Protein AF-A0A972TLA1-F1 (afdb_monomer)

pLDDT: mean 93.8, std 3.76, range [75.44, 97.88]

Nearest PDB structures (foldseek):
  2cu2-assembly1_A-2  TM=9.442E-01  e=6.561E-04  Thermus thermophilus HB8
  2x5s-assembly1_A  TM=8.753E-01  e=2.315E-02  Thermotoga maritima MSB8

Radius of gyration: 12.08 Å; Cα contacts (8 Å, |Δi|>4): 83; chains: 1; bounding box: 20×22×35 Å

Mean predicted aligned error: 2.76 Å

Structure (mmCIF, N/CA/C/O backbone):
data_AF-A0A972TLA1-F1
#
_entry.id   AF-A0A972TLA1-F1
#
loop_
_atom_site.group_PDB
_atom_site.id
_atom_site.type_symbol
_atom_site.label_atom_id
_atom_site.label_alt_id
_atom_site.label_comp_id
_atom_site.label_asym_id
_atom_site.label_entity_id
_atom_site.label_seq_id
_atom_site.pdbx_PDB_ins_code
_atom_site.Cartn_x
_atom_site.Cartn_y
_atom_site.Cartn_z
_atom_site.occupancy
_atom_site.B_iso_or_equiv
_atom_site.auth_seq_id
_atom_site.auth_comp_id
_atom_site.auth_asym_id
_atom_site.auth_atom_id
_atom_site.pdbx_PDB_model_num
ATOM 1 N N . MET A 1 1 ? -1.762 7.099 19.606 1.00 87.62 1 MET A N 1
ATOM 2 C CA . MET A 1 1 ? -0.654 6.235 19.127 1.00 87.62 1 MET A CA 1
ATOM 3 C C . MET A 1 1 ? -0.552 6.468 17.634 1.00 87.62 1 MET A C 1
ATOM 5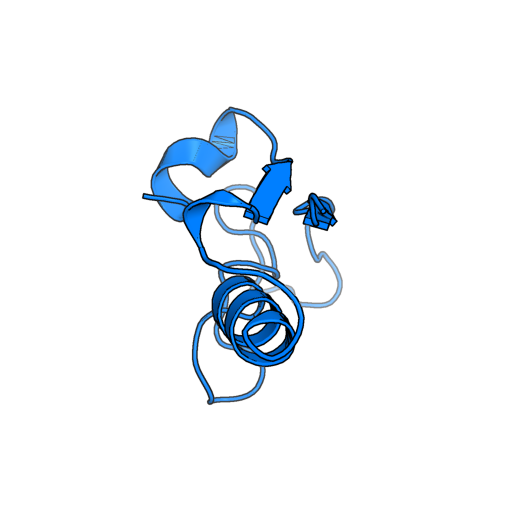 O O . MET A 1 1 ? -1.606 6.570 17.036 1.00 87.62 1 MET A O 1
ATOM 9 N N . PHE A 1 2 ? 0.638 6.588 17.043 1.00 96.25 2 PHE A N 1
ATOM 10 C CA . PHE A 1 2 ? 0.767 6.757 15.588 1.00 96.25 2 PHE A CA 1
ATOM 11 C C . PHE A 1 2 ? 1.271 5.473 14.936 1.00 96.25 2 PHE A C 1
ATOM 13 O O . PHE A 1 2 ? 2.133 4.796 15.502 1.00 96.25 2 PHE A O 1
ATOM 20 N N . VAL A 1 3 ? 0.754 5.161 13.748 1.00 97.88 3 VAL A N 1
ATOM 21 C CA . VAL A 1 3 ? 1.199 4.034 12.925 1.00 97.88 3 VAL A CA 1
ATOM 22 C C . VAL A 1 3 ? 1.853 4.571 11.662 1.00 97.88 3 VAL A C 1
ATOM 24 O O . VAL A 1 3 ? 1.252 5.342 10.923 1.00 97.88 3 VAL A O 1
ATOM 27 N N . VAL A 1 4 ? 3.090 4.153 11.403 1.00 97.44 4 VAL A N 1
ATOM 2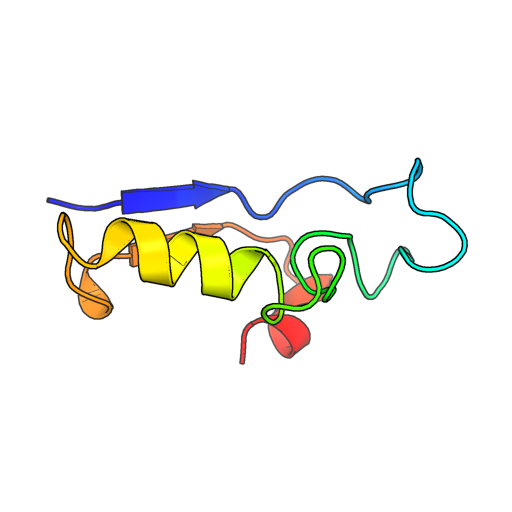8 C CA . VAL A 1 4 ? 3.850 4.579 10.223 1.00 97.44 4 VAL A CA 1
ATOM 29 C C . VAL A 1 4 ? 3.923 3.428 9.224 1.00 97.44 4 VAL A C 1
ATOM 31 O O . VAL A 1 4 ? 4.452 2.360 9.534 1.00 97.44 4 VAL A O 1
ATOM 34 N N . ILE A 1 5 ? 3.411 3.649 8.015 1.00 97.06 5 ILE A N 1
ATOM 35 C CA . ILE A 1 5 ? 3.384 2.674 6.923 1.00 97.06 5 ILE A CA 1
ATOM 36 C C . ILE A 1 5 ? 4.434 3.069 5.880 1.00 97.06 5 ILE A C 1
ATOM 38 O O . ILE A 1 5 ? 4.288 4.049 5.146 1.00 97.06 5 ILE A O 1
ATOM 42 N N . MET A 1 6 ? 5.501 2.275 5.788 1.00 97.00 6 MET A N 1
ATOM 43 C CA . MET A 1 6 ? 6.598 2.494 4.841 1.00 97.00 6 MET A CA 1
ATOM 44 C C . MET A 1 6 ? 6.218 1.998 3.437 1.00 97.00 6 MET A C 1
ATOM 46 O O . MET A 1 6 ? 6.333 0.812 3.120 1.00 97.00 6 MET A O 1
ATOM 50 N N . CYS A 1 7 ? 5.813 2.916 2.565 1.00 95.31 7 CYS A N 1
ATOM 51 C CA . CYS A 1 7 ? 5.430 2.669 1.173 1.00 95.31 7 CYS A CA 1
ATOM 52 C C . CYS A 1 7 ? 6.637 2.763 0.225 1.00 95.31 7 CYS A C 1
ATOM 54 O O . CYS A 1 7 ? 6.644 3.527 -0.742 1.00 95.31 7 CYS A O 1
ATOM 56 N N . GLY A 1 8 ? 7.679 1.985 0.524 1.00 89.88 8 GLY A N 1
ATOM 57 C CA . GLY A 1 8 ? 8.923 1.936 -0.243 1.00 89.88 8 GLY A CA 1
ATOM 58 C C . GLY A 1 8 ? 9.074 0.696 -1.130 1.00 89.88 8 GLY A C 1
ATOM 59 O O . GLY A 1 8 ? 8.367 -0.304 -0.997 1.00 89.88 8 GLY A O 1
ATOM 60 N N . GLY A 1 9 ? 10.081 0.747 -2.005 1.00 89.19 9 GLY A N 1
ATOM 61 C CA . GLY A 1 9 ? 10.466 -0.353 -2.888 1.00 89.19 9 GLY A CA 1
ATOM 62 C C . GLY A 1 9 ? 9.724 -0.351 -4.227 1.00 89.19 9 GLY A C 1
ATOM 63 O O . GLY A 1 9 ? 8.530 -0.099 -4.310 1.00 89.19 9 GLY A O 1
ATOM 64 N N . SER A 1 10 ? 10.442 -0.672 -5.304 1.00 84.19 10 SER A N 1
ATOM 65 C CA . SER A 1 10 ? 9.921 -0.629 -6.680 1.00 84.19 10 SER A CA 1
ATOM 66 C C . SER A 1 10 ? 9.134 -1.875 -7.099 1.00 84.19 10 SER A C 1
ATOM 68 O O . SER A 1 10 ? 8.529 -1.894 -8.169 1.00 84.19 10 SER A O 1
ATOM 70 N N . GLY A 1 11 ? 9.156 -2.941 -6.291 1.00 88.44 11 GLY A N 1
ATOM 71 C CA . GLY A 1 11 ? 8.433 -4.180 -6.583 1.00 88.44 11 GLY A CA 1
ATOM 72 C C . GLY A 1 11 ? 8.901 -4.901 -7.853 1.00 88.44 11 GLY A C 1
ATOM 73 O O . GLY A 1 11 ? 8.076 -5.501 -8.527 1.00 88.44 11 GLY A O 1
ATOM 74 N N . THR A 1 12 ? 10.196 -4.869 -8.193 1.00 92.25 12 THR A N 1
ATOM 75 C CA . THR A 1 12 ? 10.735 -5.417 -9.463 1.00 92.25 12 THR A CA 1
ATOM 76 C C . THR A 1 12 ? 10.355 -6.872 -9.755 1.00 92.25 12 THR A C 1
ATOM 78 O O . THR A 1 12 ? 10.161 -7.223 -10.913 1.00 92.25 12 THR A O 1
ATOM 81 N N . ARG A 1 13 ? 10.180 -7.707 -8.724 1.00 94.50 13 ARG A N 1
ATOM 82 C CA . ARG A 1 13 ? 9.717 -9.105 -8.853 1.00 94.50 13 ARG A CA 1
ATOM 83 C C . ARG A 1 13 ? 8.289 -9.243 -9.393 1.00 94.50 13 ARG A C 1
ATOM 85 O O . ARG A 1 13 ? 7.929 -10.309 -9.866 1.00 94.50 13 ARG A O 1
ATOM 92 N N . PHE A 1 14 ? 7.496 -8.176 -9.328 1.00 93.19 14 PHE A N 1
ATOM 93 C CA . PHE A 1 14 ? 6.135 -8.106 -9.860 1.00 93.19 14 PHE A CA 1
ATOM 94 C C . PHE A 1 14 ? 6.082 -7.463 -11.250 1.00 93.19 14 PHE A C 1
ATOM 96 O O . PHE A 1 14 ? 5.013 -7.069 -11.707 1.00 93.19 14 PHE A O 1
ATOM 103 N N . TRP A 1 15 ? 7.215 -7.306 -11.938 1.00 92.62 15 TRP A N 1
ATOM 104 C CA . TRP A 1 15 ? 7.205 -6.955 -13.356 1.00 92.62 15 TRP A CA 1
ATOM 105 C C . TRP A 1 15 ? 6.457 -8.056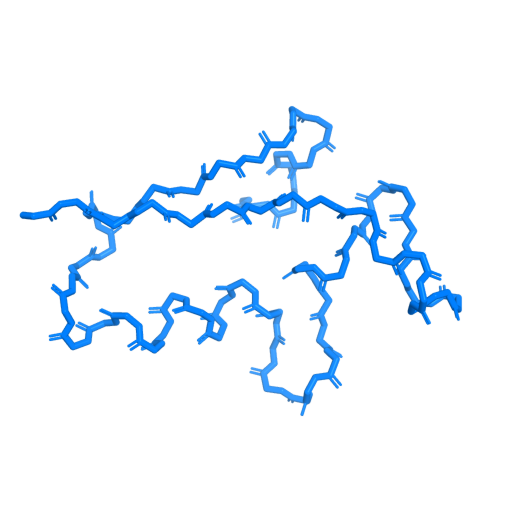 -14.148 1.00 92.62 15 TRP A C 1
ATOM 107 O O . TRP A 1 15 ? 6.678 -9.230 -13.867 1.00 92.62 15 TRP A O 1
ATOM 117 N N . PRO A 1 16 ? 5.580 -7.733 -15.120 1.00 93.25 16 PRO A N 1
ATOM 118 C CA . PRO A 1 16 ? 5.354 -6.425 -15.727 1.00 93.25 16 PRO A CA 1
ATOM 119 C C . PRO A 1 16 ? 4.304 -5.539 -15.033 1.00 93.25 16 PRO A C 1
ATOM 121 O O . PRO A 1 16 ? 4.035 -4.437 -15.499 1.00 93.25 16 PRO A O 1
ATOM 124 N N . VAL A 1 17 ? 3.700 -5.986 -13.940 1.00 92.94 17 VAL A N 1
ATOM 125 C CA . VAL A 1 17 ? 2.620 -5.241 -13.280 1.00 92.94 17 VAL A CA 1
ATOM 126 C C . VAL A 1 17 ? 3.183 -4.053 -12.496 1.00 92.94 17 VAL A C 1
ATOM 128 O O . VAL A 1 17 ? 2.711 -2.930 -12.637 1.00 92.94 17 VAL A O 1
ATOM 131 N N . SER A 1 18 ? 4.257 -4.271 -11.732 1.00 94.75 18 SER A N 1
ATOM 132 C CA . SER A 1 18 ? 4.956 -3.193 -11.029 1.00 94.75 18 SER A CA 1
ATOM 133 C C . SER A 1 18 ? 5.852 -2.406 -11.978 1.00 94.75 18 SER A C 1
ATOM 135 O O . SER A 1 18 ? 6.628 -2.963 -12.767 1.00 94.75 18 SER A O 1
ATOM 137 N N . ARG A 1 19 ? 5.745 -1.081 -11.909 1.00 93.50 19 ARG A N 1
ATOM 138 C CA . ARG A 1 19 ? 6.506 -0.129 -12.727 1.00 93.50 19 ARG A CA 1
ATOM 139 C C . ARG A 1 19 ? 7.115 0.929 -11.829 1.00 93.50 19 ARG A C 1
ATOM 141 O O . ARG A 1 19 ? 6.633 1.166 -10.730 1.00 93.50 19 ARG A O 1
ATOM 148 N N . ARG A 1 20 ? 8.137 1.632 -12.331 1.00 89.94 20 ARG A N 1
ATOM 149 C CA . ARG A 1 20 ? 8.755 2.738 -11.588 1.00 89.94 20 ARG A CA 1
ATOM 150 C C . ARG A 1 20 ? 7.719 3.767 -11.126 1.00 89.94 20 ARG A C 1
ATOM 152 O O . ARG A 1 20 ? 7.850 4.233 -10.014 1.00 89.94 20 ARG A O 1
ATOM 159 N N . ARG A 1 21 ? 6.716 4.104 -11.948 1.00 89.25 21 ARG A N 1
ATOM 160 C CA . ARG A 1 21 ? 5.673 5.084 -11.588 1.00 89.25 21 ARG A CA 1
ATOM 161 C C . ARG A 1 21 ? 4.608 4.534 -10.634 1.00 89.25 21 ARG A C 1
ATOM 163 O O . ARG A 1 21 ? 4.125 5.288 -9.805 1.00 89.25 21 ARG A O 1
ATOM 170 N N . LYS A 1 22 ? 4.305 3.234 -10.720 1.00 92.31 22 LYS A N 1
ATOM 171 C CA . LYS A 1 22 ? 3.283 2.553 -9.915 1.00 92.31 22 LYS A CA 1
ATOM 172 C C . LYS A 1 22 ? 3.873 1.288 -9.272 1.00 92.31 22 LYS A C 1
ATOM 174 O O . LYS A 1 22 ? 3.796 0.202 -9.862 1.00 92.31 22 LYS A O 1
ATOM 179 N N . PRO A 1 23 ? 4.573 1.432 -8.133 1.00 95.00 23 PRO A N 1
ATOM 180 C CA . PRO A 1 23 ? 5.179 0.313 -7.418 1.00 95.00 23 PRO A CA 1
ATOM 181 C C . PRO A 1 23 ? 4.131 -0.565 -6.713 1.00 95.00 23 PRO A C 1
ATOM 183 O O . PRO A 1 23 ? 2.978 -0.172 -6.540 1.00 95.00 23 PRO A O 1
ATOM 186 N N . LYS A 1 24 ? 4.546 -1.767 -6.288 1.00 95.56 24 LYS A N 1
ATOM 187 C CA . LYS A 1 24 ? 3.656 -2.850 -5.821 1.00 95.56 24 LYS A CA 1
ATOM 188 C C . LYS A 1 24 ? 2.596 -2.449 -4.790 1.00 95.56 24 LYS A C 1
ATOM 190 O O . LYS A 1 24 ? 1.510 -3.007 -4.804 1.00 95.56 24 LYS A O 1
ATOM 195 N N . GLN A 1 25 ? 2.911 -1.522 -3.888 1.00 95.50 25 GLN A N 1
ATOM 196 C CA . GLN A 1 25 ? 2.029 -1.129 -2.791 1.00 95.50 25 GLN A CA 1
ATOM 197 C C . GLN A 1 25 ? 0.739 -0.457 -3.281 1.00 95.50 25 GLN A C 1
ATOM 199 O O . GLN A 1 25 ? -0.281 -0.556 -2.610 1.00 95.50 25 GLN A O 1
ATOM 204 N N . PHE A 1 26 ? 0.763 0.142 -4.473 1.00 95.62 26 PHE A N 1
ATOM 205 C CA . PHE A 1 26 ? -0.396 0.780 -5.104 1.00 95.62 26 PHE A CA 1
ATOM 206 C C . PHE A 1 26 ? -1.114 -0.145 -6.100 1.00 95.62 26 PHE A C 1
ATOM 208 O O . PHE A 1 26 ? -1.968 0.293 -6.870 1.00 95.62 26 PHE A O 1
ATOM 215 N N . LEU A 1 27 ? -0.745 -1.428 -6.143 1.00 95.06 27 LEU A N 1
ATOM 216 C CA . LEU A 1 27 ? -1.316 -2.411 -7.060 1.00 95.06 27 LEU A CA 1
ATOM 217 C C . LEU A 1 27 ? -2.256 -3.355 -6.322 1.00 95.06 27 LEU A C 1
ATOM 219 O O . LEU A 1 27 ? -2.016 -3.706 -5.168 1.00 95.06 27 LEU A O 1
ATOM 223 N N . ASN A 1 28 ? -3.275 -3.826 -7.037 1.00 95.50 28 ASN A N 1
ATOM 224 C CA . ASN A 1 28 ? -4.129 -4.912 -6.583 1.00 95.50 28 ASN A CA 1
ATOM 225 C C . ASN A 1 28 ? -3.530 -6.262 -6.981 1.00 95.50 28 ASN A C 1
ATOM 227 O O . ASN A 1 28 ? -3.800 -6.781 -8.062 1.00 95.50 28 ASN A O 1
ATOM 231 N N . ILE A 1 29 ? -2.662 -6.794 -6.122 1.00 93.19 29 ILE A N 1
ATOM 232 C CA . ILE A 1 29 ? -1.969 -8.070 -6.358 1.00 93.19 29 ILE A CA 1
ATOM 233 C C . ILE A 1 29 ? -2.736 -9.242 -5.730 1.00 93.19 29 ILE A C 1
ATOM 235 O O . ILE A 1 29 ? -2.669 -10.360 -6.233 1.00 93.19 29 ILE A O 1
ATOM 239 N N . THR A 1 30 ? -3.464 -8.996 -4.641 1.00 92.12 30 THR A N 1
ATOM 240 C CA . THR A 1 30 ? -4.185 -10.021 -3.865 1.00 92.12 30 THR A CA 1
ATOM 241 C C . THR A 1 30 ? -5.637 -10.204 -4.320 1.00 92.12 30 THR A C 1
ATOM 243 O O . THR A 1 30 ? -6.296 -11.158 -3.912 1.00 92.12 30 THR A O 1
ATOM 246 N N . GLY A 1 31 ? -6.150 -9.295 -5.153 1.00 92.94 31 GLY A N 1
ATOM 247 C CA . GLY A 1 31 ? -7.547 -9.239 -5.578 1.00 92.94 31 GLY A CA 1
ATOM 248 C C . GLY A 1 31 ? -8.447 -8.379 -4.681 1.00 92.94 31 GLY A C 1
ATOM 249 O O . GLY A 1 31 ? -9.591 -8.155 -5.059 1.00 92.94 31 GLY A O 1
ATOM 250 N N . GLN A 1 32 ? -7.958 -7.868 -3.544 1.00 93.25 32 GLN A N 1
ATOM 251 C CA . GLN A 1 32 ? -8.772 -7.155 -2.542 1.00 93.25 32 GLN A CA 1
ATOM 252 C C . GLN A 1 32 ? -8.659 -5.622 -2.600 1.00 93.25 32 GLN A C 1
ATOM 254 O O . GLN A 1 32 ? -9.292 -4.926 -1.813 1.00 93.25 32 GLN A O 1
ATOM 259 N N . GLY A 1 33 ? -7.881 -5.084 -3.540 1.00 94.19 33 GLY A N 1
ATOM 260 C CA . GLY A 1 33 ? -7.623 -3.648 -3.676 1.00 94.19 33 GLY A CA 1
ATOM 261 C C . GLY A 1 33 ? -6.125 -3.346 -3.652 1.00 94.19 33 GLY A C 1
ATOM 262 O O . GLY A 1 33 ? -5.318 -4.270 -3.673 1.00 94.19 33 GLY A O 1
ATOM 263 N N . PRO A 1 34 ? -5.709 -2.069 -3.675 1.00 95.31 34 PRO A N 1
ATOM 264 C CA 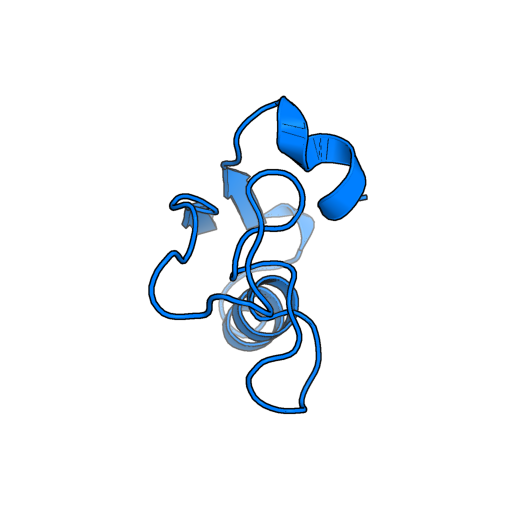. PRO A 1 34 ? -4.301 -1.720 -3.530 1.00 95.31 34 PRO A CA 1
ATOM 265 C C . PRO A 1 34 ? -3.739 -2.251 -2.207 1.00 95.31 34 PRO A C 1
ATOM 267 O O . PRO A 1 34 ?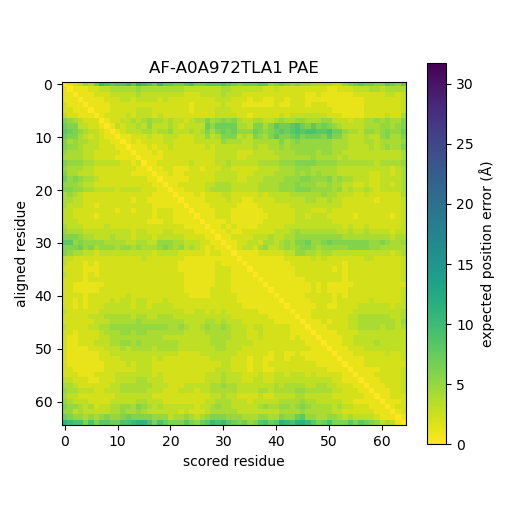 -4.336 -2.037 -1.153 1.00 95.31 34 PRO A O 1
ATOM 270 N N . MET A 1 35 ? -2.555 -2.869 -2.235 1.00 95.69 35 MET A N 1
ATOM 271 C CA . MET A 1 35 ? -1.955 -3.465 -1.028 1.00 95.69 35 MET A CA 1
ATOM 272 C C . MET A 1 35 ? -1.820 -2.481 0.148 1.00 95.69 35 MET A C 1
ATOM 274 O O . MET A 1 35 ? -1.838 -2.890 1.311 1.00 95.69 35 MET A O 1
ATOM 278 N N . VAL A 1 36 ? -1.617 -1.189 -0.136 1.00 95.81 36 VAL A N 1
ATOM 279 C CA . VAL A 1 36 ? -1.544 -0.136 0.884 1.00 95.81 36 VAL A CA 1
ATOM 280 C C . VAL A 1 36 ? -2.885 0.056 1.594 1.00 95.81 36 VAL A C 1
ATOM 282 O O . VAL A 1 36 ? -2.902 0.132 2.818 1.00 95.81 36 VAL A O 1
ATOM 285 N N . VAL A 1 37 ? -4.002 0.007 0.864 1.00 95.56 37 VAL A N 1
ATOM 286 C CA . VAL A 1 37 ? -5.358 0.079 1.429 1.00 95.56 37 VAL A CA 1
ATOM 287 C C . VAL A 1 37 ? -5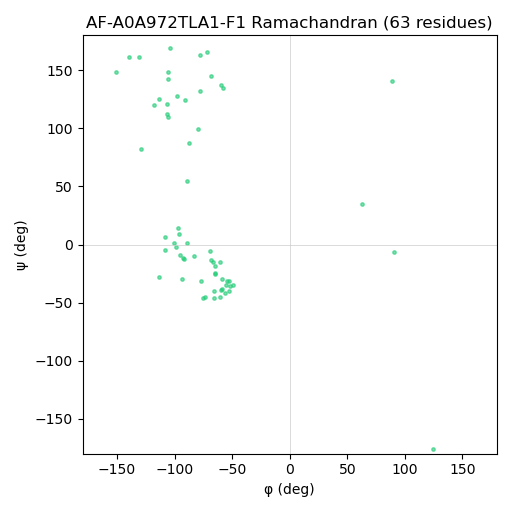.627 -1.149 2.293 1.00 95.56 37 VAL A C 1
ATOM 289 O O . VAL A 1 37 ? -6.013 -1.006 3.447 1.00 95.56 37 VAL A O 1
ATOM 292 N N . GLU A 1 38 ? -5.283 -2.346 1.806 1.00 96.69 38 GLU A N 1
ATOM 293 C CA . GLU A 1 38 ? -5.386 -3.582 2.600 1.00 96.69 38 GLU A CA 1
ATOM 294 C C . GLU A 1 38 ? -4.543 -3.531 3.889 1.00 96.69 38 GLU A C 1
ATOM 296 O O . GLU A 1 38 ? -4.861 -4.179 4.890 1.00 96.69 38 GLU A O 1
ATOM 301 N N . THR A 1 39 ? -3.430 -2.790 3.870 1.00 96.06 39 THR A N 1
ATOM 302 C CA . THR A 1 39 ? -2.584 -2.581 5.051 1.00 96.06 39 THR A CA 1
ATOM 303 C C . THR A 1 39 ? -3.251 -1.622 6.034 1.00 96.06 39 THR A C 1
ATOM 305 O O . THR A 1 39 ? -3.297 -1.938 7.221 1.00 96.06 39 THR A O 1
ATOM 308 N N . CYS A 1 40 ? -3.814 -0.507 5.561 1.00 96.06 40 CYS A N 1
ATOM 309 C CA . CYS A 1 40 ? -4.589 0.420 6.390 1.00 96.06 40 CYS A CA 1
ATOM 310 C C . CYS A 1 40 ? -5.811 -0.270 7.016 1.00 96.06 40 CYS A C 1
ATOM 312 O O . CYS A 1 40 ? -6.022 -0.174 8.222 1.00 96.06 40 CYS A O 1
ATOM 314 N N . ASP A 1 41 ? -6.562 -1.053 6.238 1.00 95.94 41 ASP A N 1
ATOM 315 C CA . ASP A 1 41 ? -7.743 -1.777 6.723 1.00 95.94 41 ASP A CA 1
ATOM 316 C C . ASP A 1 41 ? -7.406 -2.756 7.851 1.00 95.94 41 ASP A C 1
ATOM 318 O O . ASP A 1 41 ? -8.130 -2.848 8.844 1.00 95.94 41 ASP A O 1
ATOM 322 N N . ARG A 1 42 ? -6.260 -3.438 7.754 1.00 96.56 42 ARG A N 1
ATOM 323 C CA . ARG A 1 42 ? -5.761 -4.328 8.814 1.00 96.56 42 ARG A CA 1
ATOM 324 C C . ARG A 1 42 ? -5.416 -3.584 10.104 1.00 96.56 42 ARG A C 1
ATOM 326 O O . ARG A 1 42 ? -5.416 -4.192 11.171 1.00 96.56 42 ARG A O 1
ATOM 333 N N . LEU A 1 43 ? -5.091 -2.297 10.007 1.00 97.12 43 LEU A N 1
ATOM 334 C CA . LEU A 1 43 ? -4.677 -1.452 11.125 1.00 97.12 43 LEU A CA 1
ATOM 335 C C . LEU A 1 43 ? -5.843 -0.711 11.788 1.00 97.12 43 LEU A C 1
ATOM 337 O O . LEU A 1 43 ? -5.664 -0.219 12.899 1.00 97.12 43 LEU A O 1
ATOM 341 N N . LYS A 1 44 ? -7.037 -0.688 11.181 1.00 96.06 44 LYS A N 1
ATOM 342 C CA . LYS A 1 44 ? -8.241 -0.048 11.747 1.00 96.06 44 LYS A CA 1
ATOM 343 C C . LYS A 1 44 ? -8.594 -0.480 13.181 1.00 96.06 44 LYS A C 1
ATOM 345 O O . LYS A 1 44 ? -9.029 0.373 13.949 1.00 96.06 44 LYS A O 1
ATOM 350 N N . PRO A 1 45 ? -8.387 -1.744 13.609 1.00 96.75 45 PRO A N 1
ATOM 351 C CA . PRO A 1 45 ? -8.597 -2.122 15.009 1.00 96.75 45 PRO A CA 1
ATOM 352 C C . PRO A 1 45 ? -7.586 -1.510 15.997 1.00 96.75 45 PRO A C 1
ATOM 354 O O . PRO A 1 45 ? -7.793 -1.606 17.203 1.00 96.75 45 PRO A O 1
ATOM 357 N N . LEU A 1 46 ? -6.479 -0.934 15.510 1.00 96.38 46 LEU A N 1
ATOM 358 C CA . LEU A 1 46 ? -5.358 -0.433 16.317 1.00 96.38 46 LEU A CA 1
ATOM 359 C C . LEU A 1 46 ? -5.189 1.091 16.262 1.00 96.38 46 LEU A C 1
ATOM 361 O O . LEU A 1 46 ? -4.652 1.666 17.209 1.00 96.38 46 LEU A O 1
ATOM 365 N N . ALA A 1 47 ? -5.589 1.736 15.167 1.00 96.81 47 ALA A N 1
ATOM 366 C CA . ALA A 1 47 ? -5.436 3.172 14.957 1.00 96.81 47 ALA A CA 1
ATOM 367 C C . ALA A 1 47 ? -6.541 3.708 14.042 1.00 96.81 47 ALA A C 1
ATOM 369 O O . ALA A 1 47 ? -7.012 3.005 13.147 1.00 96.81 47 ALA A O 1
ATOM 370 N N . ARG A 1 48 ? -6.931 4.965 14.262 1.00 96.69 48 ARG A N 1
ATOM 371 C CA . ARG A 1 48 ? -7.820 5.704 13.356 1.00 96.69 48 ARG A CA 1
ATOM 372 C C . ARG A 1 48 ? -7.047 6.199 12.140 1.00 96.69 48 ARG A C 1
ATOM 374 O O . ARG A 1 48 ? -5.824 6.308 12.186 1.00 96.69 48 ARG A O 1
ATOM 381 N N . ASP A 1 49 ? -7.761 6.570 11.086 1.00 94.31 49 ASP A N 1
ATOM 382 C CA . ASP A 1 49 ? -7.148 7.032 9.837 1.00 94.31 49 ASP A CA 1
ATOM 383 C C . ASP A 1 49 ? -6.248 8.267 10.055 1.00 94.31 49 ASP A C 1
ATOM 385 O O . ASP A 1 49 ? -5.143 8.320 9.523 1.00 94.31 49 ASP A O 1
ATOM 389 N N . GLU A 1 50 ? -6.641 9.206 10.929 1.00 96.12 50 GLU A N 1
ATOM 390 C CA . GLU A 1 50 ? -5.829 10.397 11.261 1.00 96.12 50 GLU A CA 1
ATOM 391 C C . GLU A 1 50 ? -4.520 10.071 12.008 1.00 96.12 50 GLU A C 1
ATOM 393 O O . GLU A 1 50 ? -3.636 10.917 12.148 1.00 96.12 50 GLU A O 1
ATOM 398 N N . GLU A 1 51 ? -4.403 8.853 12.533 1.00 97.50 51 GLU A N 1
ATOM 399 C CA . GLU A 1 51 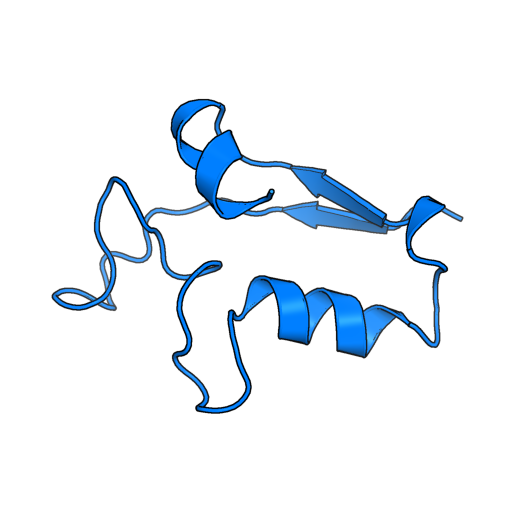? -3.245 8.363 13.278 1.00 97.50 51 GLU A CA 1
ATOM 400 C C . GLU A 1 51 ? -2.310 7.519 12.395 1.00 97.50 51 GLU A C 1
ATOM 402 O O . GLU A 1 51 ? -1.255 7.069 12.860 1.00 97.50 51 GLU A O 1
ATOM 407 N N . MET A 1 52 ? -2.676 7.308 11.126 1.00 97.19 52 MET A N 1
ATOM 408 C CA . MET A 1 52 ? -1.881 6.579 10.145 1.00 97.19 52 MET A CA 1
ATOM 409 C C . MET A 1 52 ? -1.089 7.543 9.264 1.00 97.19 52 MET A C 1
ATOM 411 O O . MET A 1 52 ? -1.626 8.464 8.656 1.00 97.19 52 MET A O 1
ATOM 415 N N . ILE A 1 53 ? 0.216 7.306 9.167 1.00 96.94 53 ILE A N 1
ATOM 416 C CA . ILE A 1 53 ? 1.140 8.113 8.372 1.00 96.94 53 ILE A CA 1
ATOM 417 C C . ILE A 1 53 ? 1.747 7.228 7.288 1.00 96.94 53 ILE A C 1
ATOM 419 O O . ILE A 1 53 ? 2.434 6.247 7.579 1.00 96.94 53 ILE A O 1
ATOM 423 N N . LEU A 1 54 ? 1.532 7.598 6.029 1.00 96.38 54 LEU A N 1
ATOM 424 C CA . LEU A 1 54 ? 2.138 6.953 4.868 1.00 96.38 54 LEU A CA 1
ATOM 425 C C . LEU A 1 54 ? 3.460 7.645 4.528 1.00 96.38 54 LEU A C 1
ATOM 427 O O . LEU A 1 54 ? 3.499 8.849 4.290 1.00 96.38 54 LEU A O 1
ATOM 431 N N . VAL A 1 55 ? 4.551 6.880 4.474 1.00 96.88 55 VAL A N 1
ATOM 432 C CA . VAL A 1 55 ? 5.865 7.382 4.044 1.00 96.88 55 VAL A CA 1
ATOM 433 C C . VAL A 1 55 ? 6.168 6.835 2.659 1.00 96.88 55 VAL A C 1
ATOM 435 O O . VAL A 1 55 ? 6.381 5.634 2.494 1.00 96.88 55 VAL A O 1
ATOM 438 N N . LEU A 1 56 ? 6.204 7.713 1.661 1.00 95.56 56 LEU A N 1
ATOM 439 C CA . LEU A 1 56 ? 6.406 7.380 0.253 1.00 95.56 56 LEU A CA 1
ATOM 440 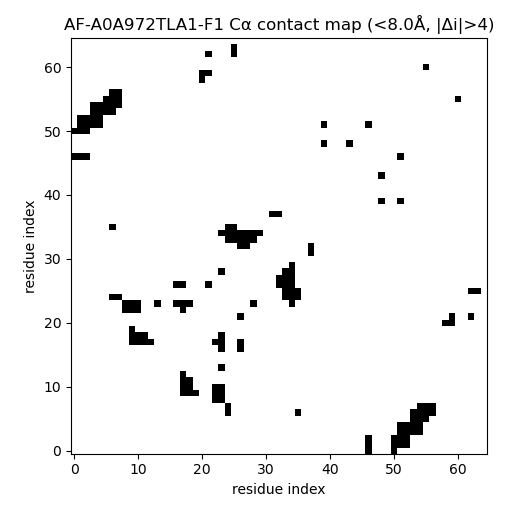C C . LEU A 1 56 ? 7.329 8.390 -0.435 1.00 95.56 56 LEU A C 1
ATOM 442 O O . LEU A 1 56 ? 7.539 9.500 0.050 1.00 95.56 56 LEU A O 1
ATOM 446 N N . GLY A 1 57 ? 7.895 7.993 -1.575 1.00 93.56 57 GLY A N 1
ATOM 447 C CA . GLY A 1 57 ? 8.649 8.912 -2.428 1.00 93.56 57 GLY A CA 1
ATOM 448 C C . GLY A 1 57 ? 7.733 9.960 -3.063 1.00 93.56 57 GLY A C 1
ATOM 449 O O . GLY A 1 57 ? 6.609 9.640 -3.441 1.00 93.56 57 GLY A O 1
ATOM 450 N N . ASN A 1 58 ? 8.237 11.186 -3.231 1.00 93.81 58 ASN A N 1
ATOM 451 C CA . ASN A 1 58 ? 7.472 12.315 -3.776 1.00 93.81 58 ASN A CA 1
ATOM 452 C C . ASN A 1 58 ? 6.852 12.021 -5.158 1.00 93.81 58 ASN A C 1
ATOM 454 O O . ASN A 1 58 ? 5.731 12.430 -5.435 1.00 93.81 58 ASN A O 1
ATOM 458 N N . ASP A 1 59 ? 7.543 11.237 -5.992 1.00 92.50 59 ASP A N 1
ATOM 459 C CA . ASP A 1 59 ? 7.063 10.790 -7.311 1.00 92.50 59 ASP A CA 1
ATOM 460 C C . ASP A 1 59 ? 5.765 9.954 -7.253 1.00 92.50 59 ASP A C 1
ATOM 462 O O . ASP A 1 59 ? 5.140 9.725 -8.287 1.00 92.50 59 ASP A O 1
ATOM 466 N N . HIS A 1 60 ? 5.377 9.459 -6.073 1.00 92.69 60 HIS A N 1
ATOM 467 C CA . HIS A 1 60 ? 4.214 8.592 -5.867 1.00 92.69 60 HIS A CA 1
ATOM 468 C C . HIS A 1 60 ? 3.051 9.287 -5.159 1.00 92.69 60 HIS A C 1
ATOM 470 O O . HIS A 1 60 ? 2.078 8.616 -4.831 1.00 92.69 60 HIS A O 1
ATOM 476 N N . LEU A 1 61 ? 3.124 10.603 -4.924 1.00 92.06 61 LEU A N 1
ATOM 477 C CA . LEU A 1 61 ? 2.069 11.332 -4.216 1.00 92.06 61 LEU A CA 1
ATOM 478 C C . LEU A 1 61 ? 0.697 11.161 -4.890 1.00 92.06 61 LEU A C 1
ATOM 480 O O . LEU A 1 61 ? -0.270 10.855 -4.210 1.00 92.06 61 LEU A O 1
ATOM 484 N N . GLY A 1 62 ? 0.641 11.219 -6.225 1.00 91.12 62 GLY A N 1
ATOM 485 C CA . GLY A 1 62 ? -0.604 11.021 -6.981 1.00 91.12 62 GLY A CA 1
ATOM 486 C C . GLY A 1 62 ? -1.166 9.591 -6.972 1.00 91.12 62 GLY A C 1
ATOM 487 O O . GLY A 1 62 ? -2.233 9.365 -7.524 1.00 91.12 62 GLY A O 1
ATOM 488 N N . GLU A 1 63 ? -0.461 8.612 -6.396 1.00 89.81 63 GLU A N 1
ATOM 489 C CA . GLU A 1 63 ? -1.001 7.262 -6.146 1.00 89.81 63 GLU A CA 1
ATOM 490 C C . GLU A 1 63 ? -1.553 7.114 -4.715 1.00 89.81 63 GLU A C 1
ATOM 492 O O . GLU A 1 63 ? -2.133 6.078 -4.390 1.00 89.81 63 GLU A O 1
ATOM 497 N N . ALA A 1 64 ? -1.314 8.107 -3.850 1.00 84.75 64 ALA A N 1
ATOM 498 C CA . ALA A 1 64 ? -1.747 8.134 -2.453 1.00 84.75 64 ALA A CA 1
ATOM 499 C C . ALA A 1 64 ? -2.879 9.141 -2.177 1.00 84.75 64 ALA A C 1
ATOM 501 O O . ALA A 1 64 ? -3.363 9.183 -1.046 1.00 84.75 64 ALA A O 1
ATOM 502 N N . GLU A 1 65 ? -3.267 9.936 -3.179 1.00 75.44 65 GLU A N 1
ATOM 503 C CA . GLU A 1 65 ? -4.520 10.710 -3.204 1.00 75.44 65 GLU A CA 1
ATOM 504 C C . GLU A 1 65 ? -5.721 9.795 -3.485 1.00 75.44 65 GLU A C 1
ATOM 506 O O . GLU A 1 65 ? -6.772 10.008 -2.840 1.00 75.44 65 GLU A O 1
#

Secondary structure (DSSP, 8-state):
--EEEEE----GGGTTT--SSS-GGGS-SSSSS-HHHHHHHHHTTT--GGGEEEEE-GGGGGGT-

Foldseek 3Di:
DAAEAEPDDQQVVPPPQGDNLRRQQLDDPPVPGRVVVVVVVVCVVPDDPVRYHYDDDPSHVVSVD

Sequence (65 aa):
MFVVIMCGGSGTRFWPVSRRRKPKQFLNITGQGPMVVETCDRLKPLARDEEMILVLGNDHLGEAE

Solvent-accessible surface area (backbone atoms only — not comparable to full-atom values): 4065 Å² total; per-residue (Å²): 123,79,46,78,45,79,58,69,71,52,36,71,90,46,53,87,75,22,35,90,79,50,24,43,51,70,33,59,82,86,76,86,45,32,46,50,56,58,50,51,63,70,38,52,91,81,38,5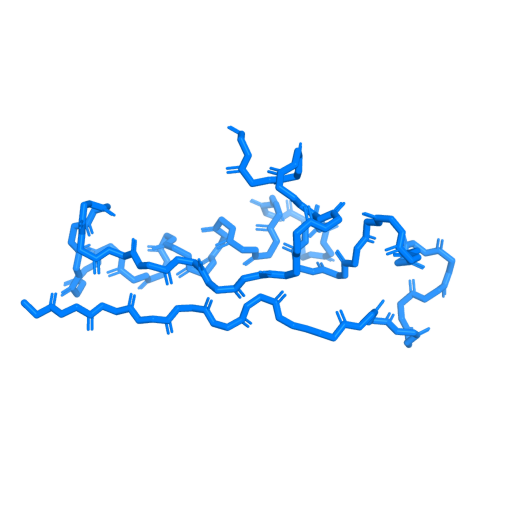6,75,93,31,53,43,81,46,63,59,79,88,40,50,86,74,73,113